Protein AF-A0A1R0M6V1-F1 (afdb_monomer_lite)

Secondary structure (DSSP, 8-state):
-------------------S---HHHHHHHHHHHHHHHHHHHT-SSHHHHHHHHHHHHHHHHHHHS------

Foldseek 3Di:
DDDPPDPPPPPPPPPDDPDPDDDPVVVVVVVVVVQVVLCVVQVHDDSVSSVVSVVVVVVVVVVVVPPDPPDD

Sequence (72 aa):
MRHFCGTGRGVRKPQQRLARGGSGAETARRLEDATYTLCVVTGTRQLDAALFMARRQLADSLARHQPLHPSG

Radius of gyration: 20.5 Å; chains: 1; bounding box: 72×39×37 Å

Structure (mmCIF, N/CA/C/O backbone):
data_AF-A0A1R0M6V1-F1
#
_entry.id   AF-A0A1R0M6V1-F1
#
loop_
_atom_site.group_PDB
_atom_site.id
_atom_site.type_symbol
_atom_site.label_atom_id
_atom_site.label_alt_id
_atom_site.label_comp_id
_atom_site.label_asym_id
_atom_site.label_entity_id
_atom_site.label_seq_id
_atom_site.pdbx_PDB_ins_code
_atom_site.Cartn_x
_atom_site.Cartn_y
_atom_site.Cartn_z
_atom_site.occupancy
_atom_site.B_iso_or_equiv
_atom_site.auth_seq_id
_atom_site.auth_comp_id
_atom_site.auth_asym_id
_atom_site.auth_atom_id
_atom_site.pdbx_PDB_model_num
ATOM 1 N N . MET A 1 1 ? 39.228 29.810 -13.033 1.00 46.03 1 MET A N 1
ATOM 2 C CA . MET A 1 1 ? 38.773 28.801 -14.014 1.00 46.03 1 MET A CA 1
ATOM 3 C C . MET A 1 1 ? 38.473 27.498 -13.282 1.00 46.03 1 MET A C 1
ATOM 5 O O . MET A 1 1 ? 39.398 26.818 -12.867 1.00 46.03 1 MET A O 1
ATOM 9 N N . ARG A 1 2 ? 37.198 27.185 -13.035 1.00 49.16 2 ARG A N 1
ATOM 10 C CA . ARG A 1 2 ? 36.760 25.891 -12.488 1.00 49.16 2 ARG A CA 1
ATOM 11 C C . ARG A 1 2 ? 35.744 25.326 -13.470 1.00 49.16 2 ARG A C 1
ATOM 13 O O . ARG A 1 2 ? 34.647 25.857 -13.589 1.00 49.16 2 ARG A O 1
ATOM 20 N N . HIS A 1 3 ? 36.160 24.317 -14.223 1.00 49.91 3 HIS A N 1
ATOM 21 C CA . HIS A 1 3 ? 35.311 23.623 -15.178 1.00 49.91 3 HIS A CA 1
ATOM 22 C C . HIS A 1 3 ? 34.482 22.597 -14.399 1.00 49.91 3 HIS A C 1
ATOM 24 O O . HIS A 1 3 ? 34.991 21.560 -13.979 1.00 49.91 3 HIS A O 1
ATOM 30 N N . PHE A 1 4 ? 33.225 22.934 -14.120 1.00 43.62 4 PHE A N 1
ATOM 31 C CA . PHE A 1 4 ? 32.289 22.043 -13.443 1.00 43.62 4 PHE A CA 1
ATOM 32 C C . PHE A 1 4 ? 31.612 21.167 -14.503 1.00 43.62 4 PHE A C 1
ATOM 34 O O . PHE A 1 4 ? 30.544 21.497 -15.011 1.00 43.62 4 PHE A O 1
ATOM 41 N N . CYS A 1 5 ? 32.247 20.054 -14.876 1.00 49.62 5 CYS A N 1
ATOM 42 C CA . CYS A 1 5 ? 31.591 19.016 -15.672 1.00 49.62 5 CYS A CA 1
ATOM 43 C C . CYS A 1 5 ? 30.708 18.171 -14.740 1.00 49.62 5 CYS A C 1
ATOM 45 O O . CYS A 1 5 ? 31.052 17.061 -14.347 1.00 49.62 5 CYS A O 1
ATOM 47 N N . GLY A 1 6 ? 29.589 18.753 -14.311 1.00 45.75 6 GLY A N 1
ATOM 48 C CA . GLY A 1 6 ? 28.517 18.035 -13.640 1.00 45.75 6 GLY A CA 1
ATOM 49 C C . GLY A 1 6 ? 27.520 17.576 -14.691 1.00 45.75 6 GLY A C 1
ATOM 50 O O . GLY A 1 6 ? 26.651 18.347 -15.090 1.00 45.75 6 GLY A O 1
ATOM 51 N N . THR A 1 7 ? 27.624 16.331 -15.154 1.00 51.38 7 THR A N 1
ATOM 52 C CA . THR A 1 7 ? 26.563 15.698 -15.943 1.00 51.38 7 THR A CA 1
ATOM 53 C C . THR A 1 7 ? 25.386 15.418 -15.016 1.00 51.38 7 THR A C 1
ATOM 55 O O . THR A 1 7 ? 25.206 14.331 -14.467 1.00 51.38 7 THR A O 1
ATOM 58 N N . GLY A 1 8 ? 24.586 16.459 -14.798 1.00 45.88 8 GLY A N 1
ATOM 59 C CA . GLY A 1 8 ? 23.322 16.379 -14.096 1.00 45.88 8 GLY A CA 1
ATOM 60 C C . GLY A 1 8 ? 22.404 15.415 -14.832 1.00 45.88 8 GLY A C 1
ATOM 61 O O . GLY A 1 8 ? 21.684 15.805 -15.747 1.00 45.88 8 GLY A O 1
ATOM 62 N N . ARG A 1 9 ? 22.372 14.151 -14.399 1.00 51.31 9 ARG A N 1
ATOM 63 C CA . ARG A 1 9 ? 21.248 13.247 -14.666 1.00 51.31 9 ARG A CA 1
ATOM 64 C C . ARG A 1 9 ? 20.054 13.694 -13.823 1.00 51.31 9 ARG A C 1
ATOM 66 O O . ARG A 1 9 ? 19.584 12.999 -12.931 1.00 51.31 9 ARG A O 1
ATOM 73 N N . GLY A 1 10 ? 19.566 14.895 -14.120 1.00 50.28 10 GLY A N 1
ATOM 74 C CA . GLY A 1 10 ? 18.290 15.409 -13.662 1.00 50.28 10 GLY A CA 1
ATOM 75 C C . GLY A 1 10 ? 17.175 14.761 -14.466 1.00 50.28 10 GLY A C 1
ATOM 76 O O . GLY A 1 10 ? 16.562 15.403 -15.310 1.00 50.28 10 GLY A O 1
ATOM 77 N N . VAL A 1 11 ? 16.879 13.489 -14.203 1.00 57.62 11 VAL A N 1
ATOM 78 C CA . VAL A 1 11 ? 15.634 12.876 -14.683 1.00 57.62 11 VAL A CA 1
ATOM 79 C C . VAL A 1 11 ? 14.540 13.165 -13.654 1.00 57.62 11 VAL A C 1
ATOM 81 O O . VAL A 1 11 ? 13.934 12.267 -13.083 1.00 57.62 11 VAL A O 1
ATOM 84 N N . ARG A 1 12 ? 14.284 14.453 -13.392 1.00 53.34 12 ARG A N 1
ATOM 85 C CA . ARG A 1 12 ? 13.035 14.876 -12.751 1.00 53.34 12 ARG A CA 1
ATOM 86 C C . ARG A 1 12 ? 11.984 14.935 -13.849 1.00 53.34 12 ARG A C 1
ATOM 88 O O . ARG A 1 12 ? 11.754 15.981 -14.449 1.00 53.34 12 ARG A O 1
ATOM 95 N N . LYS A 1 13 ? 11.420 13.773 -14.185 1.00 50.97 13 LYS A N 1
ATOM 96 C CA . LYS A 1 13 ? 10.277 13.705 -15.097 1.00 50.97 13 LYS A CA 1
ATOM 97 C C . LYS A 1 13 ? 9.077 14.352 -14.391 1.00 50.97 13 LYS A C 1
ATOM 99 O O . LYS A 1 13 ? 8.867 14.085 -13.206 1.00 50.97 13 LYS A O 1
ATOM 104 N N . PRO A 1 14 ? 8.345 15.243 -15.076 1.00 49.22 14 PRO A N 1
ATOM 105 C CA . PRO A 1 14 ? 7.212 15.949 -14.496 1.00 49.22 14 PRO A CA 1
ATOM 106 C C . PRO A 1 14 ? 6.133 14.952 -14.079 1.00 49.22 14 PRO A C 1
ATOM 108 O O . PRO A 1 14 ? 5.985 13.902 -14.700 1.00 49.22 14 PRO A O 1
ATOM 111 N N . GLN A 1 15 ? 5.397 15.287 -13.020 1.00 61.50 15 GLN A N 1
ATOM 112 C CA . GLN A 1 15 ? 4.299 14.492 -12.477 1.00 61.50 15 GLN A CA 1
ATOM 113 C C . GLN A 1 15 ? 3.285 14.171 -13.579 1.00 61.50 15 GLN A C 1
ATOM 115 O O . GLN A 1 15 ? 2.458 14.988 -13.986 1.00 61.50 15 GLN A O 1
ATOM 120 N N . GLN A 1 16 ? 3.405 12.957 -14.101 1.00 54.53 16 GLN A N 1
ATOM 121 C CA . GLN A 1 16 ? 2.672 12.490 -15.258 1.00 54.53 16 GLN A CA 1
ATOM 122 C C . GLN A 1 16 ? 1.311 11.984 -14.795 1.00 54.53 16 GLN A C 1
ATOM 124 O O . GLN A 1 16 ? 1.153 10.823 -14.404 1.00 54.53 16 GLN A O 1
ATOM 129 N N . ARG A 1 17 ? 0.367 12.940 -14.826 1.00 47.66 17 ARG A N 1
ATOM 130 C CA . ARG A 1 17 ? -1.087 12.799 -14.991 1.00 47.66 17 ARG A CA 1
ATOM 131 C C . ARG A 1 17 ? -1.424 11.376 -15.438 1.00 47.66 17 ARG A C 1
ATOM 133 O O . ARG A 1 17 ? -0.887 10.936 -16.452 1.00 47.66 17 ARG A O 1
ATOM 140 N N . LEU A 1 18 ? -2.248 10.667 -14.660 1.00 55.84 18 LEU A N 1
ATOM 141 C CA . LEU A 1 18 ? -2.643 9.273 -14.882 1.00 55.84 18 LEU A CA 1
ATOM 142 C C . LEU A 1 18 ? -3.299 9.104 -16.266 1.00 55.84 18 LEU A C 1
ATOM 144 O O . LEU A 1 18 ? -4.518 9.090 -16.397 1.00 55.84 18 LEU A O 1
ATOM 148 N N . ALA A 1 19 ? -2.491 9.009 -17.317 1.00 49.34 19 ALA A N 1
ATOM 149 C CA . ALA A 1 19 ? -2.938 8.614 -18.634 1.00 49.34 19 ALA A CA 1
ATOM 150 C C . ALA A 1 19 ? -3.161 7.105 -18.578 1.00 49.34 19 ALA A C 1
ATOM 152 O O . ALA A 1 19 ? -2.243 6.329 -18.302 1.00 49.34 19 ALA A O 1
ATOM 153 N N . ARG A 1 20 ? -4.413 6.703 -18.784 1.00 54.69 20 ARG A N 1
ATOM 154 C CA . ARG A 1 20 ? -4.826 5.309 -18.899 1.00 54.69 20 ARG A CA 1
ATOM 155 C C . ARG A 1 20 ? -4.190 4.711 -20.162 1.00 54.69 20 ARG A C 1
ATOM 157 O O . ARG A 1 20 ? -4.794 4.754 -21.222 1.00 54.69 20 ARG A O 1
ATOM 164 N N . GLY A 1 21 ? -2.965 4.198 -20.030 1.00 57.91 21 GLY A N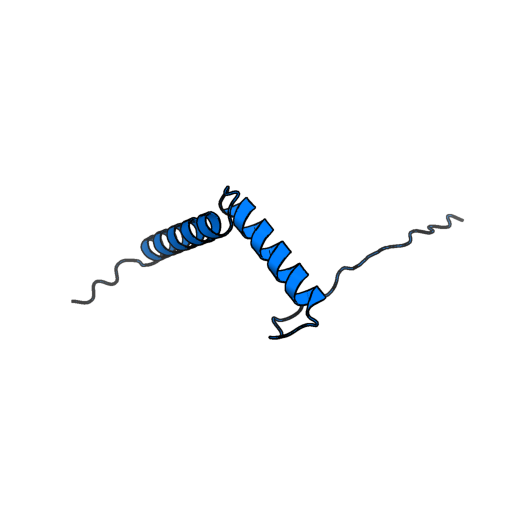 1
ATOM 165 C CA . GLY A 1 21 ? -2.249 3.444 -21.066 1.00 57.91 21 GLY A CA 1
ATOM 166 C C . GLY A 1 21 ? -0.964 4.113 -21.559 1.00 57.91 21 GLY A C 1
ATOM 167 O O . GLY A 1 21 ? -0.921 4.634 -22.668 1.00 57.91 21 GLY A O 1
ATOM 168 N N . GLY A 1 22 ? 0.100 4.075 -20.751 1.00 57.72 22 GLY A N 1
ATOM 169 C CA . GLY A 1 22 ? 1.467 4.233 -21.260 1.00 57.72 22 GLY A CA 1
ATOM 170 C C . GLY A 1 22 ? 1.970 2.915 -21.861 1.00 57.72 22 GLY A C 1
ATOM 171 O O . GLY A 1 22 ? 1.454 1.849 -21.514 1.00 57.72 22 GLY A O 1
AT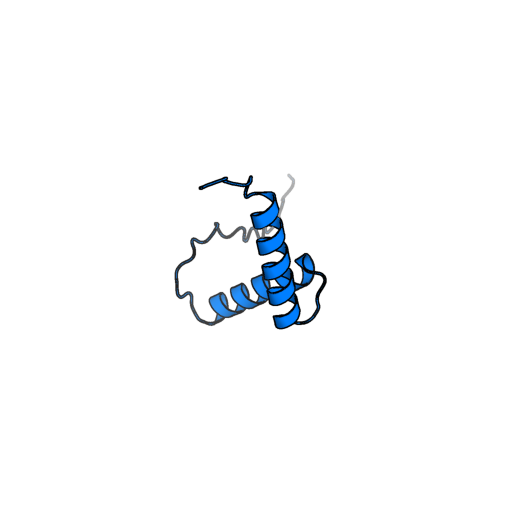OM 172 N N . SER A 1 23 ? 2.980 2.979 -22.739 1.00 66.50 23 SER A N 1
ATOM 173 C CA . SER A 1 23 ? 3.657 1.796 -23.305 1.00 66.50 23 SER A CA 1
ATOM 174 C C . SER A 1 23 ? 3.912 0.740 -22.219 1.00 66.50 23 SER A C 1
ATOM 176 O O . SER A 1 23 ? 4.279 1.097 -21.098 1.00 66.50 23 SER A O 1
ATOM 178 N N . GLY A 1 24 ? 3.682 -0.545 -22.516 1.00 75.06 24 GLY A N 1
ATOM 179 C CA . GLY A 1 24 ? 3.573 -1.616 -21.511 1.00 75.06 24 GLY A CA 1
ATOM 180 C C . GLY A 1 24 ? 4.713 -1.661 -20.484 1.00 75.06 24 GLY A C 1
ATOM 181 O O . GLY A 1 24 ? 4.465 -1.929 -19.312 1.00 75.06 24 GLY A O 1
ATOM 182 N N . ALA A 1 25 ? 5.934 -1.289 -20.881 1.00 79.88 25 ALA A N 1
ATOM 183 C CA . ALA A 1 25 ? 7.090 -1.194 -19.988 1.00 79.88 25 ALA A CA 1
ATOM 184 C C . ALA A 1 25 ? 6.976 -0.076 -18.931 1.00 79.88 25 ALA A C 1
ATOM 186 O O . ALA A 1 25 ? 7.364 -0.268 -17.780 1.00 79.88 25 ALA A O 1
ATOM 187 N N . GLU A 1 26 ? 6.431 1.090 -19.286 1.00 81.56 26 GLU A N 1
ATOM 188 C CA . GLU A 1 26 ? 6.232 2.182 -18.327 1.00 81.56 26 GLU A CA 1
ATOM 189 C C . GLU A 1 26 ? 5.060 1.884 -17.384 1.00 81.56 26 GLU A C 1
ATOM 191 O O . GLU A 1 26 ? 5.138 2.171 -16.189 1.00 81.56 26 GLU A O 1
ATOM 196 N N . THR A 1 27 ? 4.004 1.245 -17.893 1.00 83.94 27 THR A N 1
ATOM 197 C CA . THR A 1 27 ?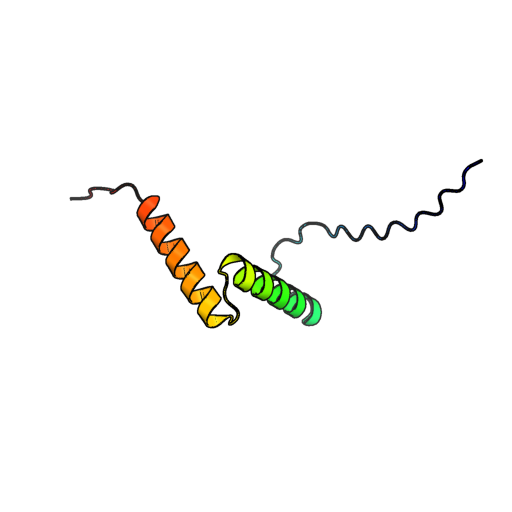 2.872 0.793 -17.072 1.00 83.94 27 THR A CA 1
ATOM 198 C C . THR A 1 27 ? 3.302 -0.288 -16.079 1.00 83.94 27 THR A C 1
ATOM 200 O O . THR A 1 27 ? 2.987 -0.176 -14.897 1.00 83.94 27 THR A O 1
ATOM 203 N N . ALA A 1 28 ? 4.088 -1.278 -16.515 1.00 86.38 28 ALA A N 1
ATOM 204 C CA . ALA A 1 28 ? 4.643 -2.304 -15.634 1.00 86.38 28 ALA A CA 1
ATOM 205 C C . ALA A 1 28 ? 5.534 -1.689 -14.547 1.00 86.38 28 ALA A C 1
ATOM 207 O O . ALA A 1 28 ? 5.342 -1.961 -13.369 1.00 86.38 28 ALA A O 1
ATOM 208 N N . ARG A 1 29 ? 6.436 -0.770 -14.914 1.00 86.19 29 ARG A N 1
ATOM 209 C CA . ARG A 1 29 ? 7.311 -0.103 -13.941 1.00 86.19 29 ARG A CA 1
ATOM 210 C C . ARG A 1 29 ? 6.538 0.712 -12.902 1.00 86.19 29 ARG A C 1
ATOM 212 O O . ARG A 1 29 ? 6.917 0.726 -11.737 1.00 86.19 29 ARG A O 1
ATOM 219 N N . ARG A 1 30 ? 5.459 1.384 -13.309 1.00 86.06 30 ARG A N 1
ATOM 220 C CA . ARG A 1 30 ? 4.572 2.110 -12.384 1.00 86.06 30 ARG A CA 1
ATOM 221 C C . ARG A 1 30 ? 3.819 1.164 -11.450 1.00 86.06 30 ARG A C 1
ATOM 223 O O . ARG A 1 30 ? 3.655 1.488 -10.280 1.00 86.06 30 ARG A O 1
ATOM 230 N N . LEU A 1 31 ? 3.355 0.023 -11.958 1.00 89.38 31 LEU A N 1
ATOM 231 C CA . LEU A 1 31 ? 2.683 -0.992 -11.143 1.00 89.38 31 LEU A CA 1
ATOM 232 C C . LEU A 1 31 ? 3.637 -1.617 -10.119 1.00 89.38 31 LEU A C 1
ATOM 234 O O . LEU A 1 31 ? 3.251 -1.793 -8.965 1.00 89.38 31 LEU A O 1
ATOM 238 N N . GLU A 1 32 ? 4.878 -1.890 -10.514 1.00 90.94 32 GLU A N 1
ATOM 239 C CA . GLU A 1 32 ? 5.937 -2.396 -9.631 1.00 90.94 32 GLU A CA 1
ATOM 240 C C . GLU A 1 32 ? 6.254 -1.391 -8.513 1.00 90.94 32 GLU A C 1
ATOM 242 O O . GLU A 1 32 ? 6.262 -1.748 -7.338 1.00 90.94 32 GLU A O 1
ATOM 247 N N . ASP A 1 33 ? 6.438 -0.114 -8.860 1.00 92.69 33 ASP A N 1
ATOM 248 C CA . ASP A 1 33 ? 6.702 0.965 -7.898 1.00 92.69 33 ASP A CA 1
ATOM 249 C C . ASP A 1 33 ? 5.542 1.161 -6.904 1.00 92.69 33 ASP A C 1
ATOM 251 O O . ASP A 1 33 ? 5.753 1.258 -5.690 1.00 92.69 33 ASP A O 1
ATOM 255 N N . ALA A 1 34 ? 4.300 1.131 -7.399 1.00 91.12 34 ALA A N 1
ATOM 256 C CA . ALA A 1 34 ? 3.107 1.202 -6.561 1.00 91.12 34 ALA A CA 1
ATOM 257 C C . ALA A 1 34 ? 2.984 -0.017 -5.631 1.00 91.12 34 ALA A C 1
ATOM 259 O O . ALA A 1 34 ? 2.664 0.142 -4.453 1.00 91.12 34 ALA A O 1
ATOM 260 N N . THR A 1 35 ? 3.279 -1.219 -6.135 1.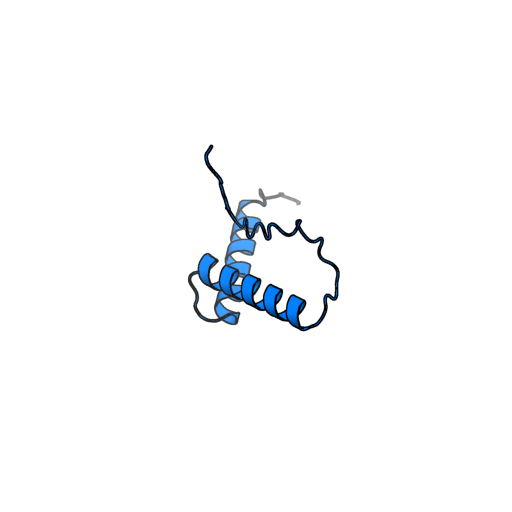00 92.06 35 THR A N 1
ATOM 261 C CA . THR A 1 35 ? 3.264 -2.466 -5.352 1.00 92.06 35 THR A CA 1
ATOM 262 C C . THR A 1 35 ? 4.319 -2.433 -4.256 1.00 92.06 35 THR A C 1
ATOM 264 O O . THR A 1 35 ? 4.011 -2.700 -3.096 1.00 92.06 35 THR A O 1
ATOM 267 N N . TYR A 1 36 ? 5.546 -2.038 -4.598 1.00 91.81 36 TYR A N 1
ATOM 268 C CA . TYR A 1 36 ? 6.633 -1.890 -3.638 1.00 91.81 36 TYR A CA 1
ATOM 269 C C . TYR A 1 36 ? 6.271 -0.889 -2.537 1.00 91.81 36 TYR A C 1
ATOM 271 O O . TYR A 1 36 ? 6.376 -1.201 -1.350 1.00 91.81 36 TYR A O 1
ATOM 279 N N . THR A 1 37 ? 5.772 0.288 -2.924 1.00 94.50 37 THR A N 1
ATOM 280 C CA . THR A 1 37 ? 5.351 1.332 -1.982 1.00 94.50 37 THR A CA 1
ATOM 281 C C . THR A 1 37 ? 4.260 0.821 -1.049 1.00 94.50 37 THR A C 1
ATOM 283 O O . THR A 1 37 ? 4.342 1.012 0.163 1.00 94.50 37 THR A O 1
ATOM 286 N N . LEU A 1 38 ? 3.261 0.120 -1.588 1.00 92.62 38 LEU A N 1
ATOM 287 C CA . LEU A 1 38 ? 2.162 -0.419 -0.797 1.00 92.62 38 LEU A CA 1
ATOM 288 C C . LEU A 1 38 ? 2.648 -1.468 0.212 1.00 92.62 38 LEU A C 1
ATOM 290 O O . LEU A 1 38 ? 2.245 -1.430 1.375 1.00 92.62 38 LEU A O 1
ATOM 294 N N . CYS A 1 39 ? 3.539 -2.368 -0.202 1.00 93.44 39 CYS A N 1
ATOM 295 C CA . CYS A 1 39 ? 4.155 -3.359 0.679 1.00 93.44 39 CYS A CA 1
ATOM 296 C C . CYS A 1 39 ? 4.923 -2.691 1.829 1.00 93.44 39 CYS A C 1
ATOM 298 O O . CYS A 1 39 ? 4.703 -3.034 2.990 1.00 93.44 39 CYS A O 1
ATOM 300 N N . VAL A 1 40 ? 5.750 -1.679 1.539 1.00 94.31 40 VAL A N 1
ATOM 301 C CA . VAL A 1 40 ? 6.507 -0.950 2.572 1.00 94.31 40 VAL A CA 1
ATOM 302 C C . VAL A 1 40 ? 5.579 -0.205 3.531 1.00 94.31 40 VAL A C 1
ATOM 304 O O . VAL A 1 40 ? 5.717 -0.348 4.743 1.00 94.31 40 VAL A O 1
ATOM 307 N N . VAL A 1 41 ? 4.606 0.551 3.014 1.00 93.31 41 VAL A N 1
ATOM 308 C CA . VAL A 1 41 ? 3.682 1.357 3.834 1.00 93.31 41 VAL A CA 1
ATOM 309 C C . VAL A 1 41 ? 2.806 0.482 4.732 1.00 93.31 41 VAL A C 1
ATOM 311 O O . VAL A 1 41 ? 2.473 0.873 5.846 1.00 93.31 41 VAL A O 1
ATOM 314 N N . THR A 1 42 ? 2.444 -0.715 4.272 1.00 92.00 42 THR A N 1
ATOM 315 C CA . THR A 1 42 ? 1.658 -1.665 5.072 1.00 92.00 42 THR A CA 1
ATOM 316 C C . THR A 1 42 ? 2.504 -2.601 5.931 1.00 92.00 42 THR A C 1
ATOM 318 O O . THR A 1 42 ? 1.940 -3.345 6.729 1.00 92.00 42 THR A O 1
ATOM 321 N N . GLY A 1 43 ? 3.833 -2.582 5.787 1.00 93.31 43 GLY A N 1
ATOM 322 C CA . GLY A 1 43 ? 4.739 -3.496 6.486 1.00 93.31 43 GLY A CA 1
ATOM 323 C C . GLY A 1 43 ? 4.570 -4.961 6.070 1.00 93.31 43 GLY A C 1
ATOM 324 O O . GLY A 1 43 ? 4.863 -5.863 6.852 1.00 93.31 43 GLY A O 1
ATOM 325 N N . THR A 1 44 ? 4.071 -5.217 4.860 1.00 92.69 44 THR A N 1
ATOM 326 C CA . THR A 1 44 ? 3.824 -6.571 4.352 1.00 92.69 44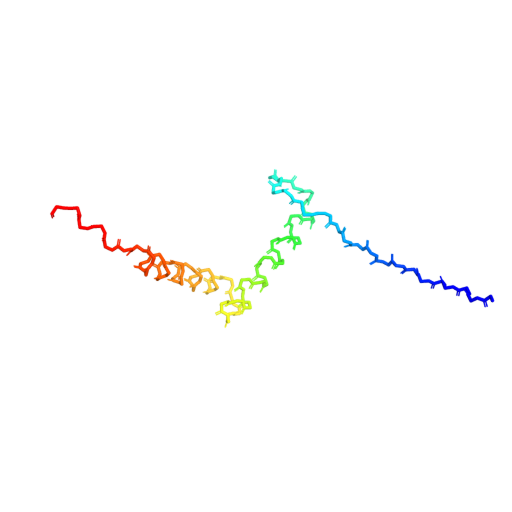 THR A CA 1
ATOM 327 C C . THR A 1 44 ? 4.744 -6.907 3.183 1.00 92.69 44 THR A C 1
ATOM 329 O O . THR A 1 44 ? 5.342 -6.040 2.553 1.00 92.69 44 THR A O 1
ATOM 332 N N . ARG A 1 45 ? 4.888 -8.206 2.902 1.00 88.56 45 ARG A N 1
ATOM 333 C CA . ARG A 1 45 ? 5.795 -8.730 1.866 1.00 88.56 45 ARG A CA 1
ATOM 334 C C . ARG A 1 45 ? 5.057 -9.317 0.654 1.00 88.56 45 ARG A C 1
ATOM 336 O O . ARG A 1 45 ? 5.688 -9.625 -0.347 1.00 88.56 45 ARG A O 1
ATOM 343 N N . GLN A 1 46 ? 3.735 -9.467 0.760 1.00 90.94 46 GLN A N 1
ATOM 344 C CA . GLN A 1 46 ? 2.839 -10.026 -0.256 1.00 90.94 46 GLN A CA 1
ATOM 345 C C . GLN A 1 46 ? 1.822 -8.954 -0.664 1.00 90.94 46 GLN A C 1
ATOM 347 O O . GLN A 1 46 ? 1.205 -8.351 0.215 1.00 90.94 46 GLN A O 1
ATOM 352 N N . LEU A 1 47 ? 1.594 -8.764 -1.968 1.00 88.50 47 LEU A N 1
ATOM 353 C CA . LEU A 1 47 ? 0.675 -7.739 -2.484 1.00 88.50 47 LEU A CA 1
ATOM 354 C C . LEU A 1 47 ? -0.763 -7.905 -1.957 1.00 88.50 47 LEU A C 1
ATOM 356 O O . LEU A 1 47 ? -1.376 -6.920 -1.553 1.00 88.50 47 LEU A O 1
ATOM 360 N N . ASP A 1 48 ? -1.289 -9.131 -1.897 1.00 92.62 48 ASP A N 1
ATOM 361 C CA . ASP A 1 48 ? -2.627 -9.398 -1.344 1.00 92.62 48 ASP A CA 1
ATOM 362 C C . ASP A 1 48 ? -2.757 -8.960 0.119 1.00 92.62 48 ASP A C 1
ATOM 364 O O . ASP A 1 48 ? -3.723 -8.296 0.502 1.00 92.62 48 ASP A O 1
ATOM 368 N N . ALA A 1 49 ? -1.747 -9.270 0.938 1.00 91.31 49 ALA A N 1
ATOM 369 C CA . ALA A 1 49 ? -1.712 -8.849 2.335 1.00 91.31 49 ALA A CA 1
ATOM 370 C C . ALA A 1 49 ? -1.616 -7.319 2.451 1.00 91.31 49 ALA A C 1
ATOM 372 O O . ALA A 1 49 ? -2.295 -6.724 3.292 1.00 91.31 49 ALA A O 1
ATOM 373 N N . ALA A 1 50 ? -0.835 -6.685 1.571 1.00 92.38 50 ALA A N 1
ATOM 374 C CA . ALA A 1 50 ? -0.702 -5.235 1.497 1.00 92.38 50 ALA A CA 1
ATOM 375 C C . ALA A 1 50 ? -2.045 -4.567 1.171 1.00 92.38 50 ALA A C 1
ATOM 377 O O . ALA A 1 50 ? -2.478 -3.652 1.869 1.00 92.38 50 ALA A O 1
ATOM 378 N N . LEU A 1 51 ? -2.758 -5.063 0.157 1.00 94.94 51 LEU A N 1
ATOM 379 C CA . LEU A 1 51 ? -4.073 -4.549 -0.224 1.00 94.94 51 LEU A CA 1
ATOM 380 C C . LEU A 1 51 ? -5.110 -4.752 0.881 1.00 94.94 51 LEU A C 1
ATOM 382 O O . LEU A 1 51 ? -5.872 -3.829 1.178 1.00 94.94 51 LEU A O 1
ATOM 386 N N . PHE A 1 52 ? -5.130 -5.922 1.519 1.00 94.94 52 PHE A N 1
ATOM 387 C CA . PHE A 1 52 ? -6.029 -6.191 2.639 1.00 94.94 52 PHE A CA 1
ATOM 388 C C . PHE A 1 52 ? -5.790 -5.218 3.804 1.00 94.94 52 PHE A C 1
ATOM 390 O O . PHE A 1 52 ? -6.732 -4.594 4.299 1.00 94.94 52 PHE A O 1
ATOM 397 N N . MET A 1 53 ? -4.529 -5.029 4.203 1.00 94.31 53 MET A N 1
ATOM 398 C CA . MET A 1 53 ? -4.148 -4.096 5.266 1.00 94.31 53 MET A CA 1
ATOM 399 C C . MET A 1 53 ? -4.481 -2.650 4.901 1.00 94.31 53 MET A C 1
ATOM 401 O O . MET A 1 53 ? -5.062 -1.941 5.720 1.00 94.31 53 MET A O 1
ATOM 405 N N . ALA A 1 54 ? -4.173 -2.217 3.677 1.00 92.94 54 ALA A N 1
ATOM 406 C CA . ALA A 1 54 ? -4.476 -0.869 3.209 1.00 92.94 54 ALA A CA 1
ATOM 407 C C . ALA A 1 54 ? -5.985 -0.593 3.220 1.00 92.94 54 ALA A C 1
ATOM 409 O O . ALA A 1 54 ? -6.420 0.432 3.740 1.00 92.94 54 ALA A O 1
ATOM 410 N N . ARG A 1 55 ? -6.805 -1.533 2.729 1.00 92.50 55 ARG A N 1
ATOM 411 C CA . ARG A 1 55 ? -8.274 -1.426 2.780 1.00 92.50 55 ARG A CA 1
ATOM 412 C C . ARG A 1 55 ? -8.786 -1.331 4.211 1.00 92.50 55 ARG A C 1
ATOM 414 O O . ARG A 1 55 ? -9.660 -0.513 4.482 1.00 92.50 55 ARG A O 1
ATOM 421 N N . ARG A 1 56 ? -8.235 -2.132 5.127 1.00 93.25 56 ARG A N 1
ATOM 422 C CA . ARG A 1 56 ? -8.600 -2.087 6.547 1.00 93.25 56 ARG A CA 1
ATOM 423 C C . ARG A 1 56 ? -8.241 -0.744 7.182 1.00 93.25 56 ARG A C 1
ATOM 425 O O . ARG A 1 56 ? -9.085 -0.163 7.849 1.00 93.25 56 ARG A O 1
ATOM 432 N N . GLN A 1 57 ? -7.030 -0.241 6.945 1.00 90.31 57 GLN A N 1
ATOM 433 C CA . GLN A 1 57 ? -6.580 1.059 7.454 1.00 90.31 57 GLN A CA 1
ATOM 434 C C . GLN A 1 57 ? -7.406 2.222 6.890 1.00 90.31 57 GLN A C 1
ATOM 436 O O . GLN A 1 57 ? -7.716 3.166 7.616 1.00 90.31 57 GLN A O 1
ATOM 441 N N . LEU A 1 58 ? -7.798 2.146 5.615 1.00 90.75 58 LEU A N 1
ATOM 442 C CA . LEU A 1 58 ? -8.700 3.115 4.992 1.00 90.75 58 LEU A CA 1
ATOM 443 C C . LEU A 1 58 ? -10.097 3.063 5.611 1.00 90.75 58 LEU A C 1
ATOM 445 O O . LEU A 1 58 ? -10.628 4.110 5.955 1.00 90.75 58 LEU A O 1
ATOM 449 N N . ALA A 1 59 ? -10.676 1.874 5.793 1.00 91.75 59 ALA A N 1
ATOM 450 C CA . ALA A 1 59 ? -11.988 1.715 6.423 1.00 91.75 59 ALA A CA 1
ATOM 451 C C . ALA A 1 59 ? -11.995 2.236 7.867 1.00 91.75 59 ALA A C 1
ATOM 453 O O . ALA A 1 59 ? -12.906 2.949 8.264 1.00 91.75 59 ALA A O 1
ATOM 454 N N . ASP A 1 60 ? -10.946 1.939 8.626 1.00 90.00 60 ASP A N 1
ATOM 455 C CA . ASP A 1 60 ? -10.742 2.424 9.989 1.00 90.00 60 ASP A CA 1
ATOM 456 C C . ASP A 1 60 ? -10.541 3.952 10.037 1.00 90.00 60 ASP A C 1
ATOM 458 O O . ASP A 1 60 ? -11.138 4.644 10.859 1.00 90.00 60 ASP A O 1
ATOM 462 N N . SER A 1 61 ? -9.782 4.516 9.094 1.00 90.94 61 SER A N 1
ATOM 463 C CA . SER A 1 61 ? -9.624 5.971 8.967 1.00 90.94 61 SER A CA 1
ATOM 464 C C . SER A 1 61 ? -10.919 6.664 8.549 1.00 90.94 61 SER A C 1
ATOM 466 O O . SER A 1 61 ? -11.215 7.737 9.061 1.00 90.94 61 SER A O 1
ATOM 468 N N . LEU A 1 62 ? -11.708 6.051 7.664 1.00 87.25 62 LEU A N 1
ATOM 469 C CA . LEU A 1 62 ? -13.030 6.538 7.275 1.00 87.25 62 LEU A CA 1
ATOM 470 C C . LEU A 1 62 ? -14.029 6.428 8.425 1.00 87.25 62 LEU A C 1
ATOM 472 O O . LEU A 1 62 ? -14.797 7.355 8.615 1.00 87.25 62 LEU A O 1
ATOM 476 N N . ALA A 1 63 ? -13.995 5.361 9.223 1.00 84.94 63 ALA A N 1
ATOM 477 C CA . ALA A 1 63 ? -14.831 5.235 10.415 1.00 84.94 63 ALA A CA 1
ATOM 478 C C . ALA A 1 63 ? -14.475 6.292 11.471 1.00 84.94 63 ALA A C 1
ATOM 480 O O . ALA A 1 63 ? -15.358 6.838 12.120 1.00 84.94 63 ALA A O 1
ATOM 481 N N . ARG A 1 64 ? -13.187 6.633 11.610 1.00 77.88 64 ARG A N 1
ATOM 482 C CA . ARG A 1 64 ? -12.745 7.747 12.463 1.00 77.88 64 ARG A CA 1
ATOM 483 C C . ARG A 1 64 ? -13.104 9.121 11.901 1.00 77.88 64 ARG A C 1
ATOM 485 O O . ARG A 1 64 ? -13.387 10.030 12.673 1.00 77.88 64 ARG A O 1
ATOM 492 N N . HIS A 1 65 ? -13.021 9.293 10.582 1.00 73.19 65 HIS A N 1
ATOM 493 C CA . HIS A 1 65 ? -13.298 10.566 9.911 1.00 73.19 65 HIS A CA 1
ATOM 494 C C . HIS A 1 65 ? -14.775 10.749 9.567 1.00 73.19 65 HIS A C 1
ATOM 496 O O . HIS A 1 65 ? -15.164 11.841 9.184 1.00 73.19 65 HIS A O 1
ATOM 502 N N . GLN A 1 66 ? -15.605 9.718 9.686 1.00 65.00 66 GLN A N 1
ATOM 503 C CA . GLN A 1 66 ? -17.046 9.855 9.746 1.00 65.00 66 GLN A CA 1
ATOM 504 C C . GLN A 1 66 ? -17.370 10.260 11.187 1.00 65.00 66 GLN A C 1
ATOM 506 O O . GLN A 1 66 ? -17.518 9.381 12.039 1.00 65.00 66 GLN A O 1
ATOM 511 N N . PRO A 1 67 ? -17.491 11.567 11.513 1.00 54.06 67 PRO A N 1
ATOM 512 C CA . PRO A 1 67 ? -18.302 11.914 12.657 1.00 54.06 67 PRO A CA 1
ATOM 513 C C . PRO A 1 67 ? -19.658 11.285 12.366 1.00 54.06 67 PRO A C 1
ATOM 515 O O . PRO A 1 67 ? -20.200 11.443 11.270 1.00 54.06 67 PRO A O 1
ATOM 518 N N . LEU A 1 68 ? -20.130 10.490 13.320 1.00 59.91 68 LEU A N 1
ATOM 519 C CA . LEU A 1 68 ? -21.496 10.002 13.398 1.00 59.91 68 LEU A CA 1
ATOM 520 C C . LEU A 1 68 ? -22.412 11.070 12.787 1.00 59.91 68 LEU A C 1
ATOM 522 O O . LEU A 1 68 ? -22.542 12.155 13.350 1.00 59.91 68 LEU A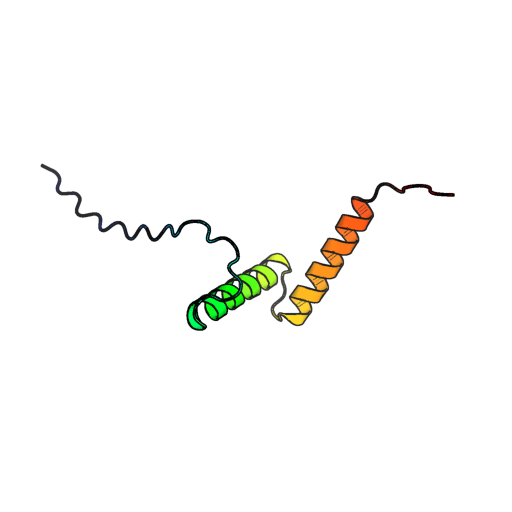 O 1
ATOM 526 N N . HIS A 1 69 ? -22.978 10.807 11.610 1.00 62.53 69 HIS A N 1
ATOM 527 C CA . HIS A 1 69 ? -24.162 11.530 11.188 1.00 62.53 69 HIS A CA 1
ATOM 528 C C . HIS A 1 69 ? -25.313 10.772 11.856 1.00 62.53 69 HIS A C 1
ATOM 530 O O . HIS A 1 69 ? -25.647 9.674 11.409 1.00 62.53 69 HIS A O 1
ATOM 536 N N . PRO A 1 70 ? -25.879 11.255 12.978 1.00 60.50 70 PRO A N 1
ATOM 537 C CA . PRO A 1 70 ? -27.139 10.718 13.451 1.00 60.50 70 PRO A CA 1
ATOM 538 C C . PRO A 1 70 ? -28.190 11.138 12.423 1.00 60.50 70 PRO A C 1
ATOM 540 O O . PRO A 1 70 ? -28.654 12.276 12.399 1.00 60.50 70 PRO A O 1
ATOM 543 N N . SER A 1 71 ? -28.496 10.248 11.489 1.00 54.91 71 SER A N 1
ATOM 544 C CA . SER A 1 71 ? -29.654 10.386 10.620 1.00 54.91 71 SER A CA 1
ATOM 545 C C . SER A 1 71 ? -30.695 9.381 11.086 1.00 54.91 71 SER A C 1
ATOM 547 O O . SER A 1 71 ? -30.650 8.228 10.666 1.00 54.91 71 SER A O 1
ATOM 549 N N . GLY A 1 72 ? -31.606 9.866 11.936 1.00 50.47 72 GLY A N 1
ATOM 550 C CA . GLY A 1 72 ? -32.858 9.202 12.311 1.00 50.47 72 GLY A CA 1
ATOM 551 C C . GLY A 1 72 ? -32.808 8.497 13.647 1.00 50.47 72 GLY A C 1
ATOM 552 O O . GLY A 1 72 ? -32.428 7.310 13.645 1.00 50.47 72 GLY A O 1
#

pLDDT: mean 74.51, std 18.53, range [43.62, 94.94]